Protein AF-A0A968ZC24-F1 (afdb_monomer_lite)

Radius of gyration: 13.35 Å; chains: 1; bounding box: 32×21×38 Å

Foldseek 3Di:
DFEAEEVRLLVSLVCLLVDDDQEYEYEQYDQWPQVVVCVVPVPDPCVVVCPGGSRSVVRVVSRPHHYHYHHDDDDD

Secondary structure (DSSP, 8-state):
-EEEETHHHHHHHHHHHHS--S-EEEES--S-HHHHHHHH-TTS-GGGT-S----GGGTGGG--S-EEEE-PPPP-

Structure (mmCIF, N/CA/C/O backbone):
data_AF-A0A968ZC24-F1
#
_entry.id   AF-A0A968ZC24-F1
#
loop_
_atom_site.group_PDB
_atom_site.id
_atom_site.type_symbol
_atom_site.label_atom_id
_atom_site.label_alt_id
_atom_site.label_comp_id
_atom_site.label_asym_id
_atom_site.label_entity_id
_atom_site.label_seq_id
_atom_site.pdbx_PDB_ins_code
_atom_site.Cartn_x
_atom_site.Cartn_y
_atom_site.Cartn_z
_atom_site.occupancy
_atom_site.B_iso_or_equiv
_atom_site.auth_seq_id
_atom_site.auth_comp_id
_atom_site.auth_asym_id
_atom_site.auth_atom_id
_atom_site.pdbx_PDB_model_num
ATOM 1 N N . MET A 1 1 ? -8.456 11.595 10.628 1.00 93.88 1 MET A N 1
ATOM 2 C CA . MET A 1 1 ? -8.374 10.801 9.380 1.00 93.88 1 MET A CA 1
ATOM 3 C C . MET A 1 1 ? -6.927 10.398 9.178 1.00 93.88 1 MET A C 1
ATOM 5 O O . MET A 1 1 ? -6.061 11.123 9.656 1.00 93.88 1 MET A O 1
ATOM 9 N N . LEU A 1 2 ? -6.674 9.264 8.529 1.00 98.38 2 LEU A N 1
ATOM 10 C CA . LEU A 1 2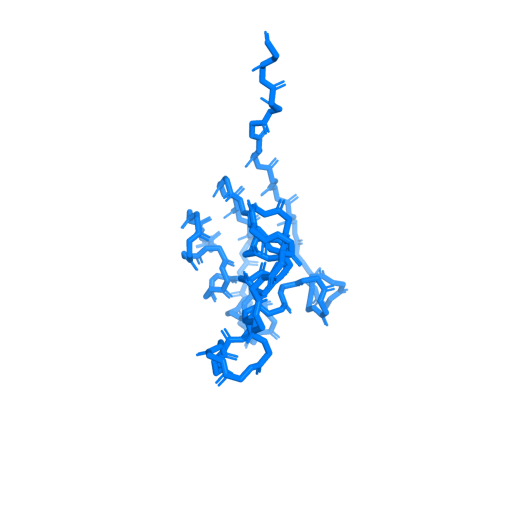 ? -5.334 8.869 8.093 1.00 98.38 2 LEU A CA 1
ATOM 11 C C . LEU A 1 2 ? -5.206 9.167 6.599 1.00 98.38 2 LEU A C 1
ATOM 13 O O . LEU A 1 2 ? -6.121 8.861 5.838 1.00 98.38 2 LEU A O 1
ATOM 17 N N . TYR A 1 3 ? -4.094 9.772 6.202 1.00 98.38 3 TYR A N 1
ATOM 18 C CA . TYR A 1 3 ? -3.789 10.107 4.816 1.00 98.38 3 TYR A CA 1
ATOM 19 C C . TYR A 1 3 ? -2.388 9.606 4.479 1.00 98.38 3 TYR A C 1
ATOM 21 O O . TYR A 1 3 ? -1.478 9.737 5.301 1.00 98.38 3 TYR A O 1
ATOM 29 N N . GLY A 1 4 ? -2.214 9.043 3.288 1.00 98.12 4 GLY A N 1
ATOM 30 C CA . GLY A 1 4 ? -0.907 8.620 2.807 1.00 98.12 4 GLY A CA 1
ATOM 31 C C . GLY A 1 4 ? -0.789 8.721 1.295 1.00 98.12 4 GLY A C 1
ATOM 32 O O . GLY A 1 4 ? -1.597 8.141 0.571 1.00 98.12 4 GLY A O 1
ATOM 33 N N . GLU A 1 5 ? 0.260 9.397 0.842 1.00 97.31 5 GLU A N 1
ATOM 34 C CA . GLU A 1 5 ? 0.612 9.571 -0.567 1.00 97.31 5 GLU A CA 1
ATOM 35 C C . GLU A 1 5 ? 1.839 8.726 -0.912 1.00 97.31 5 GLU A C 1
ATOM 37 O O . GLU A 1 5 ? 2.809 8.707 -0.147 1.00 97.31 5 GLU A O 1
ATOM 42 N N . SER A 1 6 ? 1.801 8.009 -2.038 1.00 94.94 6 SER A N 1
ATOM 43 C CA . SER A 1 6 ? 2.925 7.206 -2.530 1.00 94.94 6 SER A CA 1
ATOM 44 C C . SER A 1 6 ? 3.463 6.245 -1.446 1.00 94.94 6 SER A C 1
ATOM 46 O O . SER A 1 6 ? 2.749 5.349 -0.990 1.00 94.94 6 SER A O 1
ATOM 48 N N . LEU A 1 7 ? 4.700 6.417 -0.962 1.00 95.44 7 LEU A N 1
ATOM 49 C CA . LEU A 1 7 ? 5.264 5.628 0.148 1.00 95.44 7 LEU A CA 1
ATOM 50 C C . LEU A 1 7 ? 4.495 5.808 1.464 1.00 95.44 7 LEU A C 1
ATOM 52 O O . LEU A 1 7 ? 4.321 4.849 2.221 1.00 95.44 7 LEU A O 1
ATOM 56 N N . GLY A 1 8 ? 3.981 7.011 1.713 1.00 97.38 8 GLY A N 1
ATOM 57 C CA . GLY A 1 8 ? 3.143 7.315 2.867 1.00 97.38 8 GLY A CA 1
ATOM 58 C C . GLY A 1 8 ? 1.871 6.471 2.906 1.00 97.38 8 GLY A C 1
ATOM 59 O O . GLY A 1 8 ? 1.391 6.156 3.995 1.00 97.38 8 GLY A O 1
ATOM 60 N N . SER A 1 9 ? 1.363 6.014 1.754 1.00 97.31 9 SER A N 1
ATOM 61 C CA . SER A 1 9 ? 0.221 5.097 1.698 1.00 97.31 9 SER A CA 1
ATOM 62 C C . SER A 1 9 ? 0.496 3.784 2.432 1.00 97.31 9 SER A C 1
ATOM 64 O O . SER A 1 9 ? -0.413 3.234 3.054 1.00 97.31 9 SER A O 1
ATOM 66 N N . ALA A 1 10 ? 1.740 3.295 2.427 1.00 97.19 10 ALA A N 1
ATOM 67 C CA . ALA A 1 10 ? 2.089 2.070 3.135 1.00 97.19 10 ALA A CA 1
ATOM 68 C C . ALA A 1 10 ? 2.090 2.247 4.659 1.00 97.19 10 ALA A C 1
ATOM 70 O O . ALA A 1 10 ? 1.580 1.400 5.395 1.00 97.19 10 ALA A O 1
ATOM 71 N N . VAL A 1 11 ? 2.595 3.389 5.130 1.00 97.44 11 VAL A N 1
ATOM 72 C CA . VAL A 1 11 ? 2.564 3.751 6.553 1.00 97.44 11 VAL A CA 1
ATOM 73 C C . VAL A 1 11 ? 1.127 3.983 7.019 1.00 97.44 11 VAL A C 1
ATOM 75 O O . VAL A 1 11 ? 0.718 3.441 8.044 1.00 97.44 11 VAL A O 1
ATOM 78 N N . ALA A 1 12 ? 0.332 4.730 6.248 1.00 98.19 12 ALA A N 1
ATOM 79 C CA . ALA A 1 12 ? -1.067 5.000 6.565 1.00 98.19 12 ALA A CA 1
ATOM 80 C C . ALA A 1 12 ? -1.911 3.714 6.592 1.00 98.19 12 ALA A C 1
ATOM 82 O O . ALA A 1 12 ? -2.720 3.541 7.502 1.00 98.19 12 ALA A O 1
ATOM 83 N N . THR A 1 13 ? -1.675 2.785 5.656 1.00 98.19 13 THR A N 1
ATOM 84 C CA . THR A 1 13 ? -2.324 1.463 5.645 1.00 98.19 13 THR A CA 1
ATOM 85 C C . THR A 1 13 ? -1.962 0.666 6.895 1.00 98.19 13 THR A C 1
ATOM 87 O O . THR A 1 13 ? -2.854 0.140 7.553 1.00 98.19 13 THR A O 1
ATOM 90 N N . GLN A 1 14 ? -0.681 0.623 7.285 1.00 97.81 14 GLN A N 1
ATOM 91 C CA . GLN A 1 14 ? -0.269 -0.051 8.522 1.00 97.81 14 GLN A CA 1
ATOM 92 C C . GLN A 1 14 ? -0.961 0.557 9.749 1.00 97.81 14 GLN A C 1
ATOM 94 O O . GLN A 1 14 ? -1.585 -0.167 10.524 1.00 97.81 14 GLN A O 1
ATOM 99 N N . LEU A 1 15 ? -0.916 1.885 9.899 1.00 98.12 15 LEU A N 1
ATOM 100 C CA . LEU A 1 15 ? -1.563 2.583 11.012 1.00 98.12 15 LEU A CA 1
ATOM 101 C C . LEU A 1 15 ? -3.069 2.315 11.067 1.00 98.12 15 LEU A C 1
ATOM 103 O O . LEU A 1 15 ? -3.613 2.150 12.154 1.00 98.12 15 LEU A O 1
ATOM 107 N N . ALA A 1 16 ? -3.737 2.221 9.918 1.00 98.12 16 ALA A N 1
ATOM 108 C CA . ALA A 1 16 ? -5.163 1.928 9.847 1.00 98.12 16 ALA A CA 1
ATOM 109 C C . ALA A 1 16 ? -5.519 0.494 10.291 1.00 98.12 16 ALA A C 1
ATOM 111 O O . ALA A 1 16 ? -6.659 0.259 10.689 1.00 98.12 16 ALA A O 1
ATOM 112 N N . THR A 1 17 ? -4.561 -0.445 10.296 1.00 97.81 17 THR A N 1
ATOM 113 C CA . THR A 1 17 ? -4.751 -1.775 10.914 1.00 97.81 17 THR A CA 1
ATOM 114 C C . THR A 1 17 ? -4.614 -1.753 12.442 1.00 97.81 17 THR A C 1
ATOM 116 O O . THR A 1 17 ? -5.127 -2.639 13.121 1.00 97.81 17 THR A O 1
ATOM 119 N N . GLU A 1 18 ? -3.950 -0.740 13.006 1.00 97.56 18 GLU A N 1
ATOM 120 C CA . GLU A 1 18 ? -3.570 -0.688 14.427 1.00 97.56 18 GLU A CA 1
ATOM 121 C C . GLU A 1 18 ? -4.289 0.399 15.233 1.00 97.56 18 GLU A C 1
ATOM 123 O O . GLU A 1 18 ? -4.240 0.408 16.470 1.00 97.56 18 GLU A O 1
ATOM 128 N N . ARG A 1 19 ? -4.888 1.380 14.556 1.00 97.12 19 ARG A N 1
ATOM 129 C CA . ARG A 1 19 ? -5.460 2.584 15.162 1.00 97.12 19 ARG A CA 1
ATOM 130 C C . ARG A 1 19 ? -6.842 2.854 14.588 1.00 97.12 19 ARG A C 1
ATOM 132 O O . ARG A 1 19 ? -7.079 2.743 13.389 1.00 97.12 19 ARG A O 1
ATOM 139 N N . ARG A 1 20 ? -7.758 3.279 15.459 1.00 96.25 20 ARG A N 1
ATOM 140 C CA . ARG A 1 20 ? -9.071 3.779 15.042 1.00 96.25 20 ARG A CA 1
ATOM 141 C C . ARG A 1 20 ? -8.925 5.168 14.426 1.00 96.25 20 ARG A C 1
ATOM 143 O O . ARG A 1 20 ? -8.283 6.040 15.004 1.00 96.25 20 ARG A O 1
ATOM 150 N N . ALA A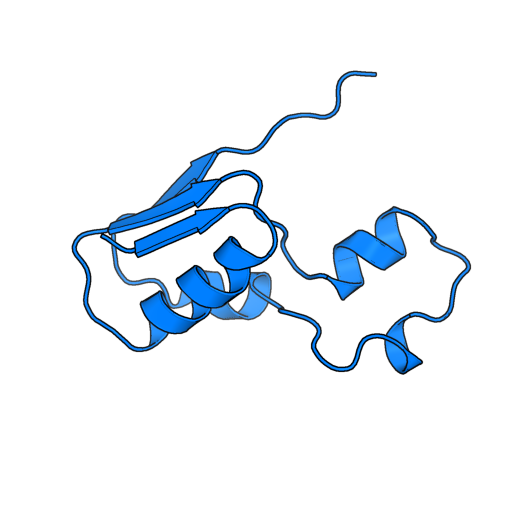 1 21 ? -9.570 5.378 13.287 1.00 97.44 21 ALA A N 1
ATOM 151 C CA . ALA A 1 21 ? -9.695 6.672 12.633 1.00 97.44 21 ALA A CA 1
ATOM 152 C C . ALA A 1 21 ? -11.052 6.762 11.922 1.00 97.44 21 ALA A C 1
ATOM 154 O O . ALA A 1 21 ? -11.709 5.750 11.699 1.00 97.44 21 ALA A O 1
ATOM 155 N N . ALA A 1 22 ? -11.468 7.979 11.565 1.00 98.19 22 ALA A N 1
ATOM 156 C CA . ALA A 1 22 ? -12.732 8.198 10.859 1.00 98.19 22 ALA A CA 1
ATOM 157 C C . ALA A 1 22 ? -12.730 7.657 9.413 1.00 98.19 22 ALA A C 1
ATOM 159 O O . ALA A 1 22 ? -13.778 7.271 8.913 1.00 98.19 22 ALA A O 1
ATOM 160 N N . ALA A 1 23 ? -11.569 7.658 8.748 1.00 98.44 23 ALA A N 1
ATOM 161 C CA . ALA A 1 23 ? -11.372 7.166 7.385 1.00 98.44 23 ALA A CA 1
ATOM 162 C C . ALA A 1 23 ? -9.871 7.042 7.070 1.00 98.44 23 ALA A C 1
ATOM 164 O O . ALA A 1 23 ? -9.047 7.718 7.712 1.00 98.44 23 ALA A O 1
ATOM 165 N N . LEU A 1 24 ? -9.559 6.243 6.048 1.00 98.75 24 LEU A N 1
ATOM 166 C CA . LEU A 1 24 ? -8.258 6.141 5.392 1.00 98.75 24 LEU A CA 1
ATOM 167 C C . LEU A 1 24 ? -8.355 6.703 3.964 1.00 98.75 24 LEU A C 1
ATOM 169 O O . LEU A 1 24 ? -9.193 6.263 3.178 1.00 98.75 24 LEU A O 1
ATOM 173 N N . VAL A 1 25 ? -7.486 7.656 3.628 1.00 98.56 25 VAL A N 1
ATOM 174 C CA . VAL A 1 25 ? -7.351 8.229 2.281 1.00 98.56 25 VAL A CA 1
ATOM 175 C C . VAL A 1 25 ? -5.973 7.888 1.729 1.00 98.56 25 VAL A C 1
ATOM 177 O O . VAL A 1 25 ? -4.961 8.191 2.362 1.00 98.56 25 VAL A O 1
ATOM 180 N N . LEU A 1 26 ? -5.933 7.264 0.555 1.00 98.50 26 LEU A N 1
ATOM 181 C CA . LEU A 1 26 ? -4.701 6.873 -0.122 1.00 98.50 26 LEU A CA 1
ATOM 182 C C . LEU A 1 26 ? -4.595 7.568 -1.481 1.00 98.50 26 LEU A C 1
ATOM 184 O O . LEU A 1 26 ? -5.468 7.391 -2.331 1.00 98.50 26 LEU A O 1
ATOM 188 N N . GLU A 1 27 ? -3.511 8.309 -1.699 1.00 97.94 27 GLU A N 1
ATOM 189 C CA . GLU A 1 27 ? -3.218 8.981 -2.967 1.00 97.94 27 GLU A CA 1
ATOM 190 C C . GLU A 1 27 ? -2.010 8.344 -3.657 1.00 97.94 27 GLU A C 1
ATOM 192 O O . GLU A 1 27 ? -0.971 8.116 -3.040 1.00 97.94 27 GLU A O 1
ATOM 197 N N . ALA A 1 28 ? -2.170 8.016 -4.939 1.00 95.75 28 ALA A N 1
ATOM 198 C CA . ALA A 1 28 ? -1.193 7.277 -5.732 1.00 95.75 28 ALA A CA 1
ATOM 199 C C . ALA A 1 28 ? -0.590 6.060 -4.987 1.00 95.75 28 ALA A C 1
ATOM 201 O O . ALA A 1 28 ? 0.632 5.873 -5.014 1.00 95.75 28 ALA A O 1
ATOM 202 N N . PRO A 1 29 ? -1.403 5.213 -4.311 1.00 96.56 29 PRO A N 1
ATOM 203 C CA . PRO A 1 29 ? -0.855 4.091 -3.567 1.00 96.56 29 PRO A CA 1
ATOM 204 C C . PRO A 1 29 ? -0.287 3.033 -4.510 1.00 96.56 29 PRO A C 1
ATOM 206 O O . PRO A 1 29 ? -0.669 2.926 -5.678 1.00 96.56 29 PRO A O 1
ATOM 209 N N . PHE A 1 30 ? 0.567 2.181 -3.953 1.00 94.88 30 PHE A N 1
ATOM 210 C CA . PHE A 1 30 ? 1.034 0.956 -4.590 1.00 94.88 30 PHE A CA 1
ATOM 211 C C . PHE A 1 30 ? 0.629 -0.277 -3.774 1.00 94.88 30 PHE A C 1
ATOM 213 O O . PHE A 1 30 ? 0.500 -0.226 -2.547 1.00 94.88 30 PHE A O 1
ATOM 220 N N . ALA A 1 31 ? 0.485 -1.415 -4.458 1.00 95.00 31 ALA A N 1
ATOM 221 C CA . ALA A 1 31 ? 0.188 -2.702 -3.826 1.00 95.00 31 ALA A CA 1
ATOM 222 C C . ALA A 1 31 ? 1.371 -3.229 -2.991 1.00 95.00 31 ALA A C 1
ATOM 224 O O . ALA A 1 31 ? 1.185 -3.747 -1.891 1.00 95.00 31 ALA A O 1
ATOM 225 N N . SER A 1 32 ? 2.591 -3.089 -3.519 1.00 95.88 32 SER A N 1
ATOM 226 C CA . SER A 1 32 ? 3.859 -3.385 -2.842 1.00 95.88 32 SER A CA 1
ATOM 227 C C . SER A 1 32 ? 5.017 -2.705 -3.573 1.00 95.88 32 SER A C 1
ATOM 229 O O . SER A 1 32 ? 4.991 -2.619 -4.800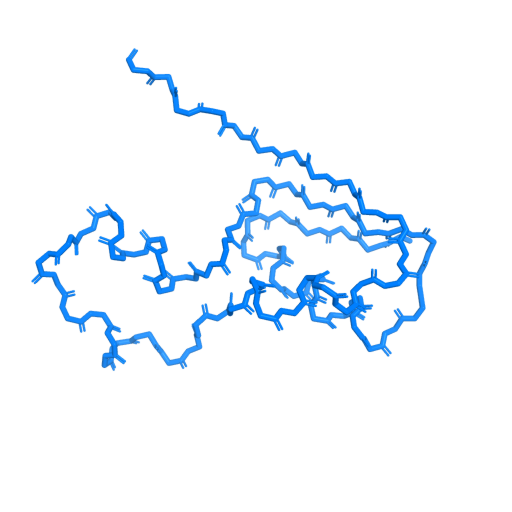 1.00 95.88 32 SER A O 1
ATOM 231 N N . VAL A 1 33 ? 6.066 -2.298 -2.849 1.00 93.44 33 VAL A N 1
ATOM 232 C CA . VAL A 1 33 ? 7.318 -1.823 -3.467 1.00 93.44 33 VAL A CA 1
ATOM 233 C C . VAL A 1 33 ? 7.935 -2.908 -4.351 1.00 93.44 33 VAL A C 1
ATOM 235 O O . VAL A 1 33 ? 8.385 -2.616 -5.456 1.00 93.44 33 VAL A O 1
ATOM 238 N N . LEU A 1 34 ? 7.907 -4.171 -3.910 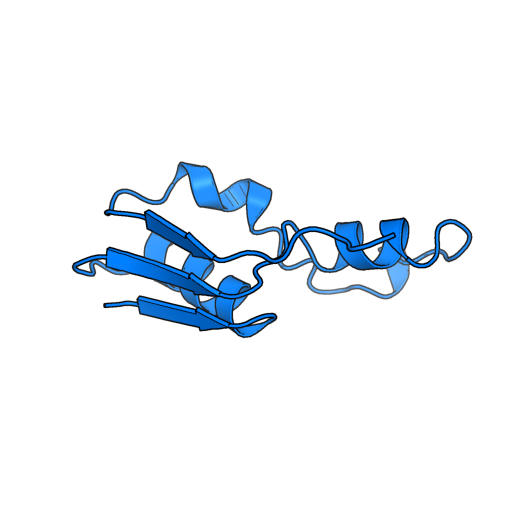1.00 93.56 34 LEU A N 1
ATOM 239 C CA . LEU A 1 34 ? 8.443 -5.294 -4.680 1.00 93.56 34 LEU A CA 1
ATOM 240 C C . LEU A 1 34 ? 7.660 -5.515 -5.983 1.00 93.56 34 LEU A C 1
ATOM 242 O O . LEU A 1 34 ? 8.269 -5.707 -7.036 1.00 93.56 34 LEU A O 1
ATOM 246 N N . LEU A 1 35 ? 6.324 -5.471 -5.924 1.00 92.94 35 LEU A N 1
ATOM 247 C CA . LEU A 1 35 ? 5.476 -5.624 -7.113 1.00 92.94 35 LEU A CA 1
ATOM 248 C C . LEU A 1 35 ? 5.695 -4.473 -8.101 1.00 92.94 35 LEU A C 1
ATOM 250 O O . LEU A 1 35 ? 5.897 -4.727 -9.287 1.00 92.94 35 LEU A O 1
ATOM 254 N N . SER A 1 36 ? 5.742 -3.230 -7.614 1.00 92.06 36 SER A N 1
ATOM 255 C CA . SER A 1 36 ? 6.021 -2.054 -8.447 1.00 92.06 36 SER A CA 1
ATOM 256 C C . SER A 1 36 ? 7.402 -2.123 -9.106 1.00 92.06 36 SER A C 1
ATOM 258 O O . SER A 1 36 ? 7.533 -1.837 -10.295 1.00 92.06 36 SER A O 1
ATOM 260 N N . ALA A 1 37 ? 8.431 -2.547 -8.366 1.00 91.62 37 ALA A N 1
ATOM 261 C CA . ALA A 1 37 ? 9.786 -2.687 -8.892 1.00 91.62 37 ALA A CA 1
ATOM 262 C C . ALA A 1 37 ? 9.870 -3.763 -9.985 1.00 91.62 37 ALA A C 1
ATOM 264 O O . ALA A 1 37 ? 10.400 -3.498 -11.064 1.00 91.62 37 ALA A O 1
ATOM 265 N N . ARG A 1 38 ? 9.291 -4.948 -9.749 1.00 92.38 38 ARG A N 1
ATOM 266 C CA . ARG A 1 38 ? 9.237 -6.038 -10.739 1.00 92.38 38 ARG A CA 1
ATOM 267 C C . ARG A 1 38 ? 8.464 -5.650 -11.997 1.00 92.38 38 ARG A C 1
ATOM 269 O O . ARG A 1 38 ? 8.893 -5.996 -13.091 1.00 92.38 38 ARG A O 1
ATOM 276 N N . ALA A 1 39 ? 7.363 -4.912 -11.854 1.00 90.62 39 ALA A N 1
ATOM 277 C CA . ALA A 1 39 ? 6.597 -4.421 -12.996 1.00 90.62 39 ALA A CA 1
ATOM 278 C C . ALA A 1 39 ? 7.406 -3.433 -13.855 1.00 90.62 39 ALA A C 1
ATOM 280 O O . ALA A 1 39 ? 7.280 -3.431 -15.077 1.00 90.62 39 ALA A O 1
ATOM 281 N N . ARG A 1 40 ? 8.257 -2.607 -13.228 1.00 90.44 40 ARG A N 1
ATOM 282 C CA . ARG A 1 40 ? 9.092 -1.619 -13.925 1.00 90.44 40 ARG A CA 1
ATOM 283 C C . ARG A 1 40 ? 10.372 -2.218 -14.518 1.00 90.44 40 ARG A C 1
ATOM 285 O O . ARG A 1 40 ? 10.783 -1.791 -15.592 1.00 90.44 40 ARG A O 1
ATOM 292 N N . TYR A 1 41 ? 10.996 -3.183 -13.841 1.00 91.38 41 TYR A N 1
ATOM 293 C CA . TYR A 1 41 ? 12.262 -3.798 -14.257 1.00 91.38 41 TYR A CA 1
ATOM 294 C C . TYR A 1 41 ? 12.216 -5.334 -14.104 1.00 91.38 41 TYR A C 1
ATOM 296 O O . TYR A 1 41 ? 12.783 -5.892 -13.163 1.00 91.38 41 TYR A O 1
ATOM 304 N N . PRO A 1 42 ? 11.568 -6.057 -15.032 1.00 86.69 42 PRO A N 1
ATOM 305 C CA . PRO A 1 42 ? 11.247 -7.478 -14.855 1.00 86.69 42 PRO A CA 1
ATOM 306 C C . PRO A 1 42 ? 12.464 -8.415 -14.795 1.00 86.69 42 PRO A C 1
ATOM 308 O O . PRO A 1 42 ? 12.354 -9.520 -14.275 1.00 86.69 42 PRO A O 1
ATOM 311 N N . LEU A 1 43 ? 13.624 -7.991 -15.307 1.00 89.38 43 LEU A N 1
ATOM 312 C CA . LEU A 1 43 ? 14.847 -8.806 -15.362 1.00 89.38 43 LEU A CA 1
ATOM 313 C C . LEU A 1 43 ? 15.753 -8.653 -14.126 1.00 89.38 43 LEU A C 1
ATOM 315 O O . LEU A 1 43 ? 16.799 -9.293 -14.056 1.00 89.38 43 LEU A O 1
ATOM 319 N N . PHE A 1 44 ? 15.391 -7.798 -13.164 1.00 88.81 44 PHE A N 1
ATOM 320 C CA . PHE A 1 44 ? 16.227 -7.509 -11.999 1.00 88.81 44 PHE A CA 1
ATOM 321 C C . PHE A 1 44 ? 15.769 -8.289 -10.755 1.00 88.81 44 PHE A C 1
ATOM 323 O O . PHE A 1 44 ? 14.581 -8.353 -10.437 1.00 88.81 44 PHE A O 1
ATOM 330 N N . ALA A 1 45 ? 16.719 -8.870 -10.016 1.00 86.06 45 ALA A N 1
ATOM 331 C CA . ALA A 1 45 ? 16.452 -9.746 -8.871 1.00 86.06 45 ALA A CA 1
ATOM 332 C C . ALA A 1 45 ? 16.122 -8.965 -7.577 1.00 86.06 45 ALA A C 1
ATOM 334 O O . ALA A 1 45 ? 16.874 -8.989 -6.602 1.00 86.06 45 ALA A O 1
ATOM 335 N N . PHE A 1 46 ? 14.983 -8.264 -7.553 1.00 88.12 46 PHE A N 1
ATOM 336 C CA . PHE A 1 46 ? 14.586 -7.392 -6.434 1.00 88.12 46 PHE A CA 1
ATOM 337 C C . PHE A 1 46 ? 14.322 -8.098 -5.103 1.00 88.12 46 PHE A C 1
ATOM 339 O O . PHE A 1 46 ? 14.368 -7.435 -4.068 1.00 88.12 46 PHE A O 1
ATOM 346 N N . ASP A 1 47 ? 14.071 -9.409 -5.097 1.00 83.62 47 ASP A N 1
ATOM 347 C CA . ASP A 1 47 ? 13.768 -10.160 -3.869 1.00 83.62 47 ASP A CA 1
ATOM 348 C C . ASP A 1 47 ? 14.862 -10.058 -2.805 1.00 83.62 47 ASP A C 1
ATOM 350 O O . ASP A 1 47 ? 14.569 -10.105 -1.614 1.00 83.62 47 ASP A O 1
ATOM 354 N N . TRP A 1 48 ? 16.111 -9.885 -3.238 1.00 84.44 48 TRP A N 1
ATOM 355 C CA . TRP A 1 48 ? 17.278 -9.769 -2.365 1.00 84.44 48 TRP A CA 1
ATOM 356 C C . TRP A 1 48 ? 17.564 -8.323 -1.946 1.00 84.44 48 TRP A C 1
ATOM 358 O O . TRP A 1 48 ? 18.215 -8.088 -0.930 1.00 84.44 48 TRP A O 1
ATOM 368 N N . LEU A 1 49 ? 17.093 -7.347 -2.730 1.00 86.00 49 LEU A N 1
ATOM 369 C CA . LEU A 1 49 ? 17.382 -5.926 -2.528 1.00 86.00 49 LEU A CA 1
ATOM 370 C C . LEU A 1 49 ? 16.304 -5.232 -1.683 1.00 86.00 49 LEU A C 1
ATOM 372 O O . LEU A 1 49 ? 16.608 -4.369 -0.859 1.00 86.00 49 LEU A O 1
ATOM 376 N N . VAL A 1 50 ? 15.040 -5.614 -1.874 1.00 86.75 50 VAL A N 1
ATOM 377 C CA . VAL A 1 50 ? 13.889 -5.014 -1.195 1.00 86.75 50 VAL A CA 1
ATOM 378 C C . VAL A 1 50 ? 13.673 -5.711 0.147 1.00 86.75 50 VAL A C 1
ATOM 380 O O . VAL A 1 50 ? 12.998 -6.735 0.233 1.00 86.75 50 VAL A O 1
ATOM 383 N N . LYS A 1 51 ? 14.256 -5.141 1.208 1.00 86.19 51 LYS A N 1
ATOM 384 C CA . LYS A 1 51 ? 14.108 -5.653 2.582 1.00 86.19 51 LYS A CA 1
ATOM 385 C C . LYS A 1 51 ? 12.681 -5.497 3.104 1.00 86.19 51 LYS A C 1
ATOM 387 O O . LYS A 1 51 ? 12.094 -6.467 3.570 1.00 86.19 51 LYS A O 1
ATOM 392 N N . ASP A 1 52 ? 12.127 -4.288 3.003 1.00 89.44 52 ASP A N 1
ATOM 393 C CA . ASP A 1 52 ? 10.719 -4.036 3.302 1.00 89.44 52 ASP A CA 1
ATOM 394 C C . ASP A 1 52 ? 9.929 -3.957 1.999 1.00 89.44 52 ASP A C 1
ATOM 396 O O . ASP A 1 52 ? 10.159 -3.098 1.146 1.00 89.44 52 ASP A O 1
ATOM 400 N N . LYS A 1 53 ? 9.000 -4.896 1.840 1.00 91.69 53 LYS A N 1
ATOM 401 C CA . LYS A 1 53 ? 8.176 -5.022 0.640 1.00 91.69 53 LYS A CA 1
ATOM 402 C C . LYS A 1 53 ? 6.997 -4.057 0.654 1.00 91.69 53 LYS A C 1
ATOM 404 O O . LYS A 1 53 ? 6.361 -3.912 -0.392 1.00 91.69 53 LYS A O 1
ATOM 409 N N . PHE A 1 54 ? 6.675 -3.447 1.799 1.00 93.00 54 PHE A N 1
ATOM 410 C CA . PHE A 1 54 ? 5.484 -2.622 1.998 1.00 93.00 54 PHE A CA 1
ATOM 411 C C . PHE A 1 54 ? 4.247 -3.258 1.350 1.00 93.00 54 PHE A C 1
ATOM 413 O O . PHE A 1 54 ? 3.592 -2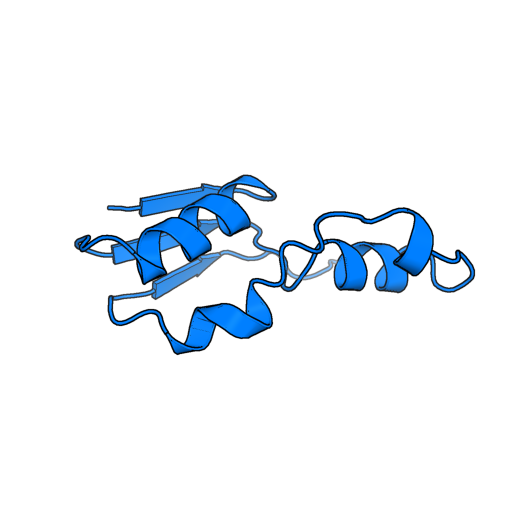.658 0.501 1.00 93.00 54 PHE A O 1
ATOM 420 N N . ALA A 1 55 ? 4.000 -4.531 1.676 1.00 94.62 55 ALA A N 1
ATOM 421 C CA . A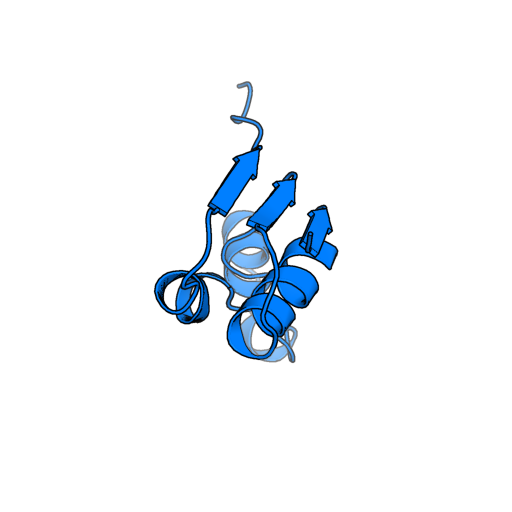LA A 1 55 ? 2.940 -5.328 1.070 1.00 94.62 55 ALA A CA 1
ATOM 422 C C . ALA A 1 55 ? 1.564 -4.883 1.592 1.00 94.62 55 ALA A C 1
ATOM 424 O O . ALA A 1 55 ? 0.990 -5.482 2.497 1.00 94.62 55 ALA A O 1
ATOM 425 N N . ASN A 1 56 ? 1.065 -3.774 1.050 1.00 96.38 56 ASN A N 1
ATOM 426 C CA . ASN A 1 56 ? -0.225 -3.186 1.406 1.00 96.38 56 ASN A CA 1
ATOM 427 C C . ASN A 1 56 ? -1.380 -4.091 0.980 1.00 96.38 56 ASN A C 1
ATOM 429 O O . ASN A 1 56 ? -2.382 -4.171 1.683 1.00 96.38 56 ASN A O 1
ATOM 433 N N . VAL A 1 57 ? -1.212 -4.807 -0.137 1.00 96.06 57 VAL A N 1
ATOM 434 C CA . VAL A 1 57 ? -2.187 -5.785 -0.642 1.00 96.06 57 VAL A CA 1
ATOM 435 C C . VAL A 1 57 ? -2.525 -6.875 0.383 1.00 96.06 57 VAL A C 1
ATOM 437 O O . VAL A 1 57 ? -3.672 -7.296 0.448 1.00 96.06 57 VAL A O 1
ATOM 440 N N . ASP A 1 58 ? -1.579 -7.242 1.253 1.00 96.62 58 ASP A N 1
ATOM 441 C CA . ASP A 1 58 ? -1.769 -8.266 2.294 1.00 96.62 58 ASP A CA 1
ATOM 442 C C . ASP A 1 58 ? -2.429 -7.721 3.580 1.00 96.62 58 ASP A C 1
ATOM 444 O O . ASP A 1 58 ? -2.616 -8.452 4.557 1.00 96.62 58 ASP A O 1
ATOM 448 N N . LYS A 1 59 ? -2.688 -6.408 3.629 1.00 96.12 59 LYS A N 1
ATOM 449 C CA . LYS A 1 59 ? -3.173 -5.686 4.818 1.00 96.12 59 LYS A CA 1
ATOM 450 C C . LYS A 1 59 ? -4.483 -4.947 4.573 1.00 96.12 59 LYS A C 1
ATOM 452 O O . LYS A 1 59 ? -5.189 -4.639 5.532 1.00 96.12 59 LYS A O 1
ATOM 457 N N . ILE A 1 60 ? -4.764 -4.588 3.319 1.00 96.31 60 ILE A N 1
ATOM 458 C CA . ILE A 1 60 ? -5.867 -3.694 2.954 1.00 96.31 60 ILE A CA 1
ATOM 459 C C . ILE A 1 60 ? -7.242 -4.293 3.295 1.00 96.31 60 ILE A C 1
ATOM 461 O O . ILE A 1 60 ? -8.179 -3.558 3.587 1.00 96.31 60 ILE A O 1
ATOM 465 N N . ASP A 1 61 ? -7.342 -5.622 3.334 1.00 96.56 61 ASP A N 1
ATOM 466 C CA . ASP A 1 61 ? -8.525 -6.388 3.739 1.00 96.56 61 ASP A CA 1
ATOM 467 C C . ASP A 1 61 ? -8.864 -6.247 5.235 1.00 96.56 61 ASP A C 1
ATOM 469 O O . ASP A 1 61 ? -10.007 -6.455 5.636 1.00 96.56 61 ASP A O 1
ATOM 473 N N . ARG A 1 62 ? -7.897 -5.846 6.069 1.00 97.38 62 ARG A N 1
ATOM 474 C CA . ARG A 1 62 ? -8.079 -5.626 7.516 1.00 97.38 62 ARG A CA 1
ATOM 475 C C . ARG A 1 62 ? -8.583 -4.224 7.852 1.00 97.38 62 ARG A C 1
ATOM 477 O O . ARG A 1 62 ? -8.789 -3.913 9.028 1.00 97.38 62 ARG A O 1
ATOM 484 N N . ILE A 1 63 ? -8.738 -3.351 6.857 1.00 97.75 63 ILE A N 1
ATOM 485 C CA . ILE A 1 63 ? -9.160 -1.967 7.068 1.00 97.75 63 ILE A CA 1
ATOM 486 C C . ILE A 1 63 ? -10.666 -1.920 7.338 1.00 97.75 63 ILE A C 1
ATOM 488 O O . ILE A 1 63 ? -11.489 -1.999 6.435 1.00 97.75 63 ILE A O 1
ATOM 492 N N . ASN A 1 64 ? -11.022 -1.736 8.611 1.00 96.56 64 ASN A N 1
ATOM 493 C CA . ASN A 1 64 ? -12.408 -1.693 9.093 1.00 96.56 64 ASN A CA 1
ATOM 494 C C . ASN A 1 64 ? -12.972 -0.261 9.178 1.00 96.56 64 ASN A C 1
ATOM 496 O O . ASN A 1 64 ? -13.703 0.078 10.109 1.00 96.56 64 ASN A O 1
ATOM 500 N N . MET A 1 65 ? -12.585 0.610 8.248 1.00 97.69 65 MET A N 1
ATOM 501 C CA . MET A 1 65 ? -13.038 2.003 8.178 1.00 97.69 65 MET A CA 1
ATOM 502 C C . MET A 1 65 ? -13.273 2.411 6.720 1.00 97.69 65 MET A C 1
ATOM 504 O O . MET A 1 65 ? -12.747 1.748 5.826 1.00 97.69 65 MET A O 1
ATOM 508 N N . PRO A 1 66 ? -14.017 3.501 6.457 1.00 98.38 66 PRO A N 1
ATOM 509 C CA . PRO A 1 66 ? -14.160 4.027 5.106 1.00 98.38 66 PRO A CA 1
ATOM 510 C C . PRO A 1 66 ? -12.795 4.240 4.439 1.00 98.38 66 PRO A C 1
ATOM 512 O O . PRO A 1 66 ? -11.919 4.905 5.001 1.00 98.38 66 PRO A O 1
ATOM 515 N N . LEU A 1 67 ? -12.630 3.662 3.250 1.00 98.19 67 LEU A N 1
ATOM 516 C CA . LEU A 1 67 ? -11.413 3.715 2.447 1.00 98.19 67 LEU A CA 1
ATOM 517 C C . LEU A 1 67 ? -11.688 4.496 1.162 1.00 98.19 67 LEU A C 1
ATOM 519 O O . LEU A 1 67 ? -12.581 4.139 0.396 1.00 98.19 67 LEU A O 1
ATOM 523 N N . PHE A 1 68 ? -10.895 5.535 0.915 1.00 98.25 68 PHE A N 1
ATOM 524 C CA . PHE A 1 68 ? -10.900 6.282 -0.337 1.00 98.25 68 PHE A CA 1
ATOM 525 C C . PHE A 1 68 ? -9.535 6.171 -1.016 1.00 98.25 68 PHE A C 1
ATOM 527 O O . PHE A 1 68 ? -8.504 6.403 -0.385 1.00 98.25 68 PHE A O 1
ATOM 534 N N . VAL A 1 69 ? -9.533 5.805 -2.298 1.00 97.62 69 VAL A N 1
ATOM 535 C CA . VAL A 1 69 ? -8.318 5.587 -3.089 1.00 97.62 69 VAL A CA 1
ATOM 536 C C . VAL A 1 69 ? -8.360 6.458 -4.335 1.00 97.62 69 VAL A C 1
ATOM 538 O O . VAL A 1 69 ? -9.301 6.370 -5.120 1.00 97.62 69 VAL A O 1
ATOM 541 N N . ILE A 1 70 ? -7.311 7.255 -4.531 1.00 96.81 70 ILE A N 1
ATOM 542 C CA . ILE A 1 70 ? -7.063 8.014 -5.756 1.00 96.81 70 ILE A CA 1
ATOM 543 C C . ILE A 1 70 ? -5.818 7.427 -6.417 1.00 96.81 70 ILE A C 1
ATOM 545 O O . ILE A 1 70 ? -4.754 7.370 -5.805 1.00 96.81 70 ILE A O 1
ATOM 549 N N . HIS A 1 71 ? -5.930 6.995 -7.670 1.00 92.94 71 HIS A N 1
ATOM 550 C CA . HIS A 1 71 ? -4.802 6.488 -8.448 1.00 92.94 71 HIS A CA 1
ATOM 551 C C . HIS A 1 71 ? -4.922 6.955 -9.900 1.00 92.94 71 HIS A C 1
ATOM 553 O O . HIS A 1 71 ? -6.025 7.018 -10.443 1.00 92.94 71 HIS A O 1
ATOM 559 N N . GLY A 1 72 ? -3.792 7.292 -10.523 1.00 89.19 72 GLY A N 1
ATOM 560 C CA . GLY A 1 72 ? -3.752 7.647 -11.939 1.00 89.19 72 GLY A CA 1
ATOM 561 C C . GLY A 1 72 ? -3.808 6.402 -12.821 1.00 89.19 72 GLY A C 1
ATOM 562 O O . GLY A 1 72 ? -3.163 5.402 -12.525 1.00 89.19 72 GLY A O 1
ATOM 563 N N . ALA A 1 73 ? -4.548 6.453 -13.924 1.00 84.31 73 ALA A N 1
ATOM 564 C CA . ALA A 1 73 ? -4.386 5.460 -14.979 1.00 84.31 73 ALA A CA 1
ATOM 565 C C . ALA A 1 73 ? -3.157 5.818 -15.826 1.00 84.31 73 ALA A C 1
ATOM 567 O O . ALA A 1 73 ? -2.874 6.997 -16.049 1.00 84.31 73 ALA A O 1
ATOM 568 N N . TRP A 1 74 ? -2.430 4.809 -16.309 1.00 77.50 74 TRP A N 1
ATOM 569 C CA . TRP A 1 74 ? -1.403 5.032 -17.324 1.00 77.50 74 TRP A CA 1
ATOM 570 C C . TRP A 1 74 ? -2.047 5.671 -18.557 1.00 77.50 74 TRP A C 1
ATOM 572 O O . TRP A 1 74 ? -3.037 5.158 -19.076 1.00 77.50 74 TRP A O 1
ATOM 582 N N . ILE A 1 75 ? -1.476 6.780 -19.018 1.00 58.81 75 ILE A N 1
ATOM 583 C CA . ILE A 1 75 ? -1.810 7.379 -20.308 1.00 58.81 75 ILE A CA 1
ATOM 584 C C . ILE A 1 75 ? -0.757 6.842 -21.281 1.00 58.81 75 ILE A C 1
ATOM 586 O O . ILE A 1 75 ? 0.437 7.039 -21.045 1.00 58.81 75 ILE A O 1
ATOM 590 N N . ALA A 1 76 ? -1.202 6.071 -22.275 1.00 47.25 76 ALA A N 1
ATOM 591 C CA . ALA A 1 76 ? -0.356 5.540 -23.344 1.00 47.25 76 ALA A CA 1
ATOM 592 C C . ALA A 1 76 ? 0.016 6.633 -24.351 1.00 47.25 76 ALA A C 1
ATOM 594 O O . ALA A 1 76 ? -0.850 7.502 -24.610 1.00 47.25 76 ALA A O 1
#

pLDDT: mean 93.17, std 8.07, range [47.25, 98.75]

Sequence (76 aa):
MLYGESLGSAVATQLATERRAAALVLEAPFASVLLSARARYPLFAFDWLVKDKFANVDKIDRINMPLFVIHGAWIA